Protein AF-A0A9P0QG83-F1 (afdb_monomer_lite)

Structure (mmCIF, N/CA/C/O backbone):
data_AF-A0A9P0QG83-F1
#
_entry.id   AF-A0A9P0QG83-F1
#
loop_
_atom_site.group_PDB
_atom_site.id
_atom_site.type_symbol
_atom_site.label_atom_id
_atom_site.label_alt_id
_atom_site.label_comp_id
_atom_site.label_asym_id
_atom_site.label_entity_id
_atom_site.label_seq_id
_atom_site.pdbx_PDB_ins_code
_atom_site.Cartn_x
_atom_site.Cartn_y
_atom_site.Cartn_z
_atom_site.occupancy
_atom_site.B_iso_or_equiv
_atom_site.auth_seq_id
_atom_site.auth_comp_id
_atom_site.auth_asym_id
_atom_site.auth_atom_id
_atom_site.pdbx_PDB_model_num
ATOM 1 N N . MET A 1 1 ? 31.029 -20.831 -29.870 1.00 46.59 1 MET A N 1
ATOM 2 C CA . MET A 1 1 ? 31.070 -19.440 -29.381 1.00 46.59 1 MET A CA 1
ATOM 3 C C . MET A 1 1 ? 29.715 -18.830 -29.663 1.00 46.59 1 MET A C 1
ATOM 5 O O . MET A 1 1 ? 29.323 -18.735 -30.817 1.00 46.59 1 MET A O 1
ATOM 9 N N . ASP A 1 2 ? 28.981 -18.590 -28.587 1.00 67.81 2 ASP A N 1
ATOM 10 C CA . ASP A 1 2 ? 27.606 -18.099 -28.518 1.00 67.81 2 ASP A CA 1
ATOM 11 C C . ASP A 1 2 ? 27.626 -16.562 -28.553 1.00 67.81 2 ASP A C 1
ATOM 13 O O . ASP A 1 2 ? 28.415 -15.982 -27.810 1.00 67.81 2 ASP A O 1
ATOM 17 N N . LEU A 1 3 ? 26.836 -15.902 -29.413 1.00 47.91 3 LEU A N 1
ATOM 18 C CA . LEU A 1 3 ? 26.779 -14.425 -29.457 1.00 47.91 3 LEU A CA 1
ATOM 19 C C . LEU A 1 3 ? 25.488 -13.805 -30.037 1.00 47.91 3 LEU A C 1
ATOM 21 O O . LEU A 1 3 ? 25.441 -12.594 -30.205 1.00 47.91 3 LEU A O 1
ATOM 25 N N . ALA A 1 4 ? 24.423 -14.571 -30.303 1.00 55.62 4 ALA A N 1
ATOM 26 C CA . ALA A 1 4 ? 23.166 -14.013 -30.845 1.00 55.62 4 ALA A CA 1
ATOM 27 C C . ALA A 1 4 ? 21.965 -14.086 -29.875 1.00 55.62 4 ALA A C 1
ATOM 29 O O . ALA A 1 4 ? 20.956 -13.411 -30.077 1.00 55.62 4 ALA A O 1
ATOM 30 N N . GLY A 1 5 ? 22.052 -14.883 -28.801 1.00 53.50 5 GLY A N 1
ATOM 31 C CA . GLY A 1 5 ? 20.964 -15.043 -27.824 1.00 53.50 5 GLY A CA 1
ATOM 32 C C . GLY A 1 5 ? 20.928 -13.981 -26.716 1.00 53.50 5 GLY A C 1
ATOM 33 O O . GLY A 1 5 ? 19.861 -13.679 -26.175 1.00 53.50 5 GLY A O 1
ATOM 34 N N . SER A 1 6 ? 22.073 -13.378 -26.385 1.00 55.97 6 SER A N 1
ATOM 35 C CA . SER A 1 6 ? 22.214 -12.487 -25.219 1.00 55.97 6 SER A CA 1
ATOM 36 C C . SER A 1 6 ? 21.556 -11.113 -25.391 1.00 55.97 6 SER A C 1
ATOM 38 O O . SER A 1 6 ? 21.166 -10.488 -24.400 1.00 55.97 6 SER A O 1
ATOM 40 N N . GLU A 1 7 ? 21.368 -10.648 -26.628 1.00 54.41 7 GLU A N 1
ATOM 41 C CA . GLU A 1 7 ? 20.787 -9.328 -26.908 1.00 54.41 7 GLU A CA 1
ATOM 42 C C . GLU A 1 7 ? 19.266 -9.305 -26.699 1.00 54.41 7 GLU A C 1
ATOM 44 O O . GLU A 1 7 ? 18.741 -8.421 -26.015 1.00 54.41 7 GLU A O 1
ATOM 49 N N . ARG A 1 8 ? 18.546 -10.338 -27.170 1.00 54.47 8 ARG A N 1
ATOM 50 C CA . ARG A 1 8 ? 17.095 -10.471 -26.927 1.00 54.47 8 ARG A CA 1
ATOM 51 C C . ARG A 1 8 ? 16.782 -10.670 -25.450 1.00 54.47 8 ARG A C 1
ATOM 53 O O . ARG A 1 8 ? 15.801 -10.109 -24.966 1.00 54.47 8 ARG A O 1
ATOM 60 N N . VAL A 1 9 ? 17.605 -11.421 -24.715 1.00 53.00 9 VAL A N 1
ATOM 61 C CA . VAL A 1 9 ? 17.408 -11.616 -23.270 1.00 53.00 9 VAL A CA 1
ATOM 62 C C . VAL A 1 9 ? 17.644 -10.315 -22.505 1.00 53.00 9 VAL A C 1
ATOM 64 O O . VAL A 1 9 ? 16.869 -10.017 -21.603 1.00 53.00 9 VAL A O 1
ATOM 67 N N . SER A 1 10 ? 18.641 -9.511 -22.879 1.00 55.84 10 SER A N 1
ATOM 68 C CA . SER A 1 10 ? 18.919 -8.221 -22.230 1.00 55.84 10 SER A CA 1
ATOM 69 C C . SER A 1 10 ? 17.801 -7.196 -22.460 1.00 55.84 10 SER A C 1
ATOM 71 O O . SER A 1 10 ? 17.335 -6.584 -21.502 1.00 55.84 10 SER A O 1
ATOM 73 N N . LEU A 1 11 ? 17.286 -7.080 -23.691 1.00 56.88 11 LEU A N 1
ATOM 74 C CA . LEU A 1 11 ? 16.142 -6.213 -24.021 1.00 56.88 11 LEU A CA 1
ATOM 75 C C . LEU A 1 11 ? 14.843 -6.668 -23.339 1.00 56.88 11 LEU A C 1
ATOM 77 O O . LEU A 1 11 ? 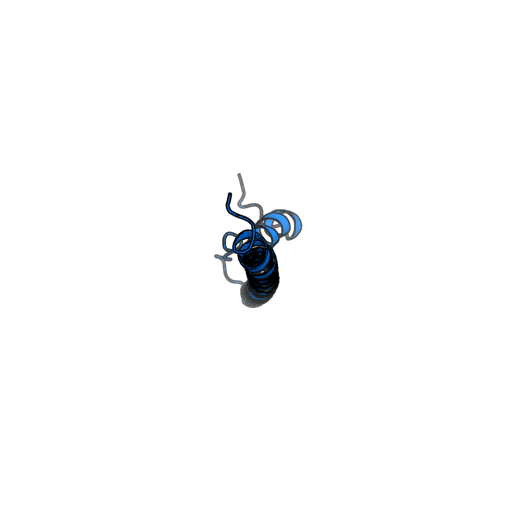14.110 -5.852 -22.780 1.00 56.88 11 LEU A O 1
ATOM 81 N N . THR A 1 12 ? 14.572 -7.977 -23.331 1.00 59.25 12 THR A N 1
ATOM 82 C CA . THR A 1 12 ? 13.356 -8.533 -22.709 1.00 59.25 12 T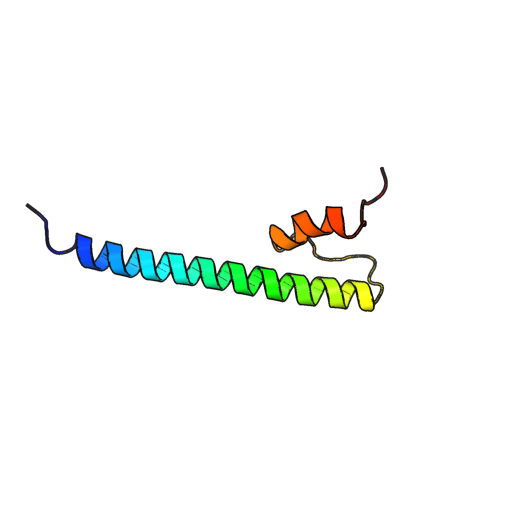HR A CA 1
ATOM 83 C C . THR A 1 12 ? 13.433 -8.489 -21.180 1.00 59.25 12 THR A C 1
ATOM 85 O O . THR A 1 12 ? 12.427 -8.215 -20.530 1.00 59.25 12 THR A O 1
ATOM 88 N N . LYS A 1 13 ? 14.616 -8.690 -20.579 1.00 60.47 13 LYS A N 1
ATOM 89 C CA . LYS A 1 13 ? 14.838 -8.489 -19.137 1.00 60.47 13 LYS A CA 1
ATOM 90 C C . LYS A 1 13 ? 14.679 -7.025 -18.753 1.00 60.47 13 LYS A C 1
ATOM 92 O O . LYS A 1 13 ? 13.991 -6.765 -17.779 1.00 60.47 13 LYS A O 1
ATOM 97 N N . ALA A 1 14 ? 15.229 -6.087 -19.526 1.00 60.25 14 ALA A N 1
ATOM 98 C CA . ALA A 1 14 ? 15.067 -4.655 -19.274 1.00 60.25 14 ALA A CA 1
ATOM 99 C C . ALA A 1 14 ? 13.597 -4.208 -19.383 1.00 60.25 14 ALA A C 1
ATOM 101 O O . ALA A 1 14 ? 13.120 -3.443 -18.546 1.00 60.25 14 ALA A O 1
ATOM 102 N N . ALA A 1 15 ? 12.847 -4.726 -20.362 1.00 64.12 15 ALA A N 1
ATOM 103 C CA . ALA A 1 15 ? 11.404 -4.503 -20.460 1.00 64.12 15 ALA A CA 1
ATOM 104 C C . ALA A 1 15 ? 10.640 -5.150 -19.291 1.00 64.12 15 ALA A C 1
ATOM 106 O O . ALA A 1 15 ? 9.755 -4.526 -18.716 1.00 64.12 15 ALA A O 1
ATOM 107 N N . GLY A 1 16 ? 11.005 -6.371 -18.891 1.00 71.50 16 GLY A N 1
ATOM 108 C CA . GLY A 1 16 ? 10.416 -7.063 -17.743 1.00 71.50 16 GLY A CA 1
ATOM 109 C C . GLY A 1 16 ? 10.718 -6.388 -16.401 1.00 71.50 16 GLY A C 1
ATOM 110 O O . GLY A 1 16 ? 9.843 -6.329 -15.543 1.00 71.50 16 GLY A O 1
ATOM 111 N N . GLU A 1 17 ? 11.921 -5.844 -16.224 1.00 73.00 17 GLU A N 1
ATOM 112 C CA . GLU A 1 17 ? 12.315 -5.041 -15.062 1.00 73.00 17 GLU A CA 1
ATOM 113 C C . GLU A 1 17 ? 11.535 -3.729 -15.023 1.00 73.00 17 GLU A C 1
ATOM 115 O O . GLU A 1 17 ? 10.926 -3.437 -14.001 1.00 73.00 17 GLU A O 1
ATOM 120 N N . ARG A 1 18 ? 11.432 -3.004 -16.146 1.00 74.12 18 ARG A N 1
ATOM 121 C CA . ARG A 1 18 ? 10.600 -1.790 -16.239 1.00 74.12 18 ARG A CA 1
ATOM 122 C C . ARG A 1 18 ? 9.119 -2.065 -15.994 1.00 74.12 18 ARG A C 1
ATOM 124 O O . ARG A 1 18 ? 8.448 -1.265 -15.353 1.00 74.12 18 ARG A O 1
ATOM 131 N N . LEU A 1 19 ? 8.593 -3.194 -16.470 1.00 75.38 19 LEU A N 1
ATOM 132 C CA . LEU A 1 19 ? 7.213 -3.602 -16.194 1.00 75.38 19 LEU A CA 1
ATOM 133 C C . LEU A 1 19 ? 7.015 -3.955 -14.716 1.00 75.38 19 LEU A C 1
ATOM 135 O O . LEU A 1 19 ? 6.011 -3.559 -14.132 1.00 75.38 19 LEU A O 1
ATOM 139 N N . LYS A 1 20 ? 7.968 -4.657 -14.089 1.00 76.06 20 LYS A N 1
ATOM 140 C CA . LYS A 1 20 ? 7.949 -4.936 -12.642 1.00 76.06 20 LYS A CA 1
ATOM 141 C C . LYS A 1 20 ? 8.061 -3.658 -11.818 1.00 76.06 20 LYS A C 1
ATOM 143 O O . LYS A 1 20 ? 7.374 -3.524 -10.811 1.00 76.06 20 LYS A O 1
ATOM 148 N N . GLU A 1 21 ? 8.899 -2.723 -12.243 1.00 77.19 21 GLU A N 1
ATOM 149 C CA . GLU A 1 21 ? 9.054 -1.413 -11.624 1.00 77.19 21 GLU A CA 1
ATOM 150 C C . GLU A 1 21 ? 7.757 -0.608 -11.740 1.00 77.19 21 GLU A C 1
ATOM 152 O O . GLU A 1 21 ? 7.208 -0.201 -10.721 1.00 77.19 21 GLU A O 1
ATOM 157 N N . GLY A 1 22 ? 7.191 -0.487 -12.943 1.00 78.31 22 GLY A N 1
ATOM 158 C CA . GLY A 1 22 ? 5.905 0.172 -13.172 1.00 78.31 22 GLY A CA 1
ATOM 159 C C . GLY A 1 22 ? 4.758 -0.476 -12.392 1.00 78.31 22 GLY A C 1
ATOM 160 O O . GLY A 1 22 ? 3.940 0.222 -11.797 1.00 78.31 22 GLY A O 1
ATOM 161 N N . ALA A 1 23 ? 4.725 -1.809 -12.312 1.00 79.00 23 ALA A N 1
ATOM 162 C CA . ALA A 1 23 ? 3.758 -2.538 -11.496 1.00 79.00 23 ALA A CA 1
ATOM 163 C C . ALA A 1 23 ? 3.938 -2.251 -9.998 1.00 79.00 23 ALA A C 1
ATOM 165 O O . ALA A 1 23 ? 2.950 -2.053 -9.295 1.00 79.00 23 ALA A O 1
ATOM 166 N N . ASN A 1 24 ? 5.176 -2.174 -9.504 1.00 78.44 24 ASN A N 1
ATOM 167 C CA . ASN A 1 24 ? 5.466 -1.814 -8.116 1.00 78.44 24 ASN A CA 1
ATOM 168 C C . ASN A 1 24 ? 5.119 -0.350 -7.810 1.00 78.44 24 ASN A C 1
ATOM 170 O O . ASN A 1 24 ? 4.589 -0.074 -6.732 1.00 78.44 24 ASN A O 1
ATOM 174 N N . ILE A 1 25 ? 5.355 0.570 -8.750 1.00 81.50 25 ILE A N 1
ATOM 175 C CA . ILE A 1 25 ? 4.952 1.979 -8.650 1.00 81.50 25 ILE A CA 1
ATOM 176 C C . ILE A 1 25 ? 3.428 2.062 -8.560 1.00 81.50 25 ILE A C 1
ATOM 178 O O . ILE A 1 25 ? 2.904 2.568 -7.568 1.00 81.50 25 ILE A O 1
ATOM 182 N N . ASN A 1 26 ? 2.711 1.477 -9.519 1.00 82.25 26 ASN A N 1
ATOM 183 C CA . ASN A 1 26 ? 1.249 1.476 -9.530 1.00 82.25 26 ASN A CA 1
ATOM 184 C C . ASN A 1 26 ? 0.673 0.805 -8.281 1.00 82.25 26 ASN A C 1
ATOM 186 O O . ASN A 1 26 ? -0.221 1.356 -7.649 1.00 82.25 26 ASN A O 1
ATOM 190 N N . LYS A 1 27 ? 1.244 -0.326 -7.851 1.00 82.12 27 LYS A N 1
ATOM 191 C CA . LYS A 1 27 ? 0.861 -0.989 -6.602 1.00 82.12 27 LYS A CA 1
ATOM 192 C C . LYS A 1 27 ? 1.042 -0.057 -5.407 1.00 82.12 27 LYS A C 1
ATOM 194 O O . LYS A 1 27 ? 0.140 0.054 -4.586 1.00 82.12 27 LYS A O 1
ATOM 199 N N . SER A 1 28 ? 2.177 0.633 -5.303 1.00 80.56 28 SER A N 1
ATOM 200 C CA . SER A 1 28 ? 2.428 1.554 -4.193 1.00 80.56 28 SER A CA 1
ATOM 201 C C . SER A 1 28 ? 1.437 2.724 -4.155 1.00 80.56 28 SER A C 1
ATOM 203 O O . SER A 1 28 ? 0.974 3.078 -3.071 1.00 80.56 28 SER A O 1
ATOM 205 N N . LEU A 1 29 ? 1.044 3.249 -5.321 1.00 85.25 29 LEU A N 1
ATOM 206 C CA . LEU A 1 29 ? 0.040 4.306 -5.462 1.00 85.25 29 LEU A CA 1
ATOM 207 C C . LEU A 1 29 ? -1.376 3.808 -5.131 1.00 85.25 29 LEU A C 1
ATOM 209 O O . LEU A 1 29 ? -2.111 4.481 -4.412 1.00 85.25 29 LEU A O 1
ATOM 213 N N . SER A 1 30 ? -1.756 2.610 -5.586 1.00 86.06 30 SER A N 1
ATOM 214 C CA . SER A 1 30 ? -3.054 2.006 -5.256 1.00 86.06 30 SER A CA 1
ATOM 215 C C . SER A 1 30 ? -3.184 1.696 -3.764 1.00 86.06 30 SER A C 1
ATOM 217 O O . SER A 1 30 ? -4.227 1.962 -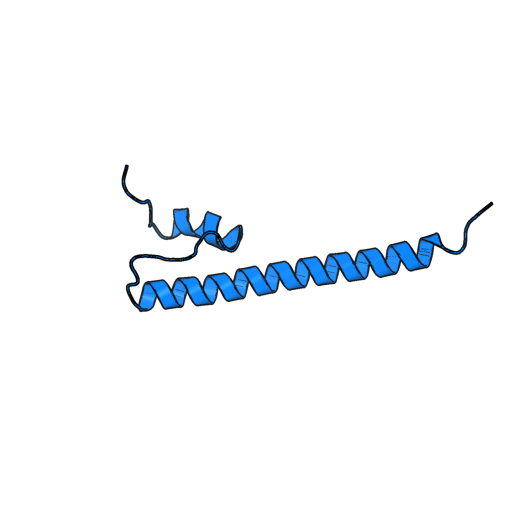3.169 1.00 86.06 30 SER A O 1
ATOM 219 N N . VAL A 1 31 ? -2.122 1.175 -3.135 1.00 84.56 31 VAL A N 1
ATOM 220 C CA . VAL A 1 31 ? -2.101 0.930 -1.684 1.00 84.56 31 VAL A CA 1
ATOM 221 C C . VAL A 1 31 ? -2.212 2.253 -0.923 1.00 84.56 31 VAL A C 1
ATOM 223 O O . VAL A 1 31 ? -2.965 2.320 0.043 1.00 84.56 31 VAL A O 1
ATOM 226 N N . LEU A 1 32 ? -1.552 3.324 -1.379 1.00 83.94 32 LEU A N 1
ATOM 227 C CA . LEU A 1 32 ? -1.705 4.654 -0.784 1.00 83.94 32 LEU A CA 1
ATOM 228 C C . LEU A 1 32 ? -3.154 5.161 -0.864 1.00 83.94 32 LEU A C 1
ATOM 230 O O . LEU A 1 32 ? -3.690 5.620 0.142 1.00 83.94 32 LEU A O 1
ATOM 234 N N . GLY A 1 33 ? -3.811 5.027 -2.019 1.00 86.56 33 GLY A N 1
ATOM 235 C CA . GLY A 1 33 ? -5.226 5.384 -2.173 1.00 86.56 33 GLY A CA 1
ATOM 236 C C . GLY A 1 33 ? -6.140 4.605 -1.220 1.00 86.56 33 GLY A C 1
ATOM 237 O O . GLY A 1 33 ? -7.012 5.191 -0.578 1.00 86.56 33 GLY A O 1
ATOM 238 N N . ASN A 1 34 ? -5.894 3.301 -1.053 1.00 85.12 34 ASN A N 1
ATOM 239 C CA . ASN A 1 34 ? -6.617 2.478 -0.081 1.00 85.12 34 ASN A CA 1
ATOM 240 C C . ASN A 1 34 ? -6.364 2.921 1.363 1.00 85.12 34 ASN A C 1
ATOM 242 O O . ASN A 1 34 ? -7.315 3.020 2.132 1.00 85.12 34 ASN A O 1
ATOM 246 N N . VAL A 1 35 ? -5.117 3.223 1.723 1.00 83.75 35 VAL A N 1
ATOM 247 C CA . VAL A 1 35 ? -4.740 3.718 3.055 1.00 83.75 35 VAL A CA 1
ATOM 248 C C . VAL A 1 35 ? -5.440 5.041 3.373 1.00 83.75 35 VAL A C 1
ATOM 250 O O . VAL A 1 35 ? -6.016 5.174 4.448 1.00 83.75 35 VAL A O 1
ATOM 253 N N . ILE A 1 36 ? -5.453 5.997 2.438 1.00 84.56 36 ILE A N 1
ATOM 254 C CA . ILE A 1 36 ? -6.153 7.282 2.605 1.00 84.56 36 ILE A CA 1
ATOM 255 C C . ILE A 1 36 ? -7.655 7.053 2.789 1.00 84.56 36 ILE A C 1
ATOM 257 O O . ILE A 1 36 ? -8.272 7.669 3.655 1.00 84.56 36 ILE A O 1
ATOM 261 N N . ARG A 1 37 ? -8.247 6.134 2.018 1.00 86.50 37 ARG A N 1
ATOM 262 C CA . ARG A 1 37 ? -9.665 5.791 2.164 1.00 86.50 37 ARG A CA 1
ATOM 263 C C . ARG A 1 37 ? -9.964 5.160 3.523 1.00 86.50 37 ARG A C 1
ATOM 265 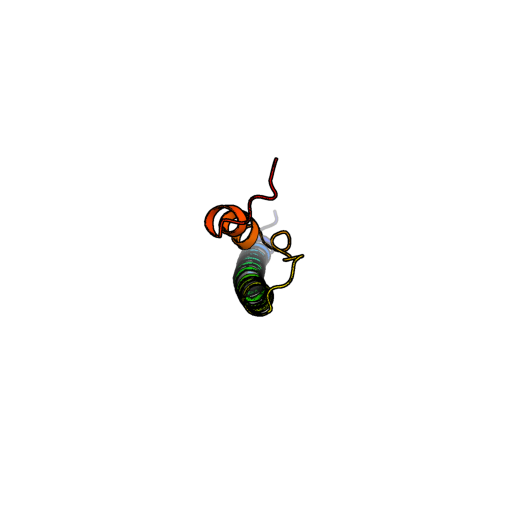O O . ARG A 1 37 ? -10.913 5.571 4.174 1.00 86.50 37 ARG A O 1
ATOM 272 N N . GLN A 1 38 ? -9.138 4.216 3.976 1.00 85.75 38 GLN A N 1
ATOM 273 C CA . GLN A 1 38 ? -9.270 3.586 5.295 1.00 85.75 38 GLN A CA 1
ATOM 274 C C . GLN A 1 38 ? -9.119 4.604 6.437 1.00 85.75 38 GLN A C 1
ATOM 276 O O . GLN A 1 38 ? -9.880 4.542 7.399 1.00 85.75 38 GLN A O 1
ATOM 281 N N . LEU A 1 39 ? -8.196 5.564 6.303 1.00 83.31 39 LEU A N 1
ATOM 282 C CA . LEU A 1 39 ? -8.044 6.691 7.228 1.00 83.31 39 LEU A CA 1
ATOM 283 C C . LEU A 1 39 ? -9.288 7.584 7.245 1.00 83.31 39 LEU A C 1
ATOM 285 O O . LEU A 1 39 ? -9.784 7.922 8.314 1.00 83.31 39 LEU A O 1
ATOM 289 N N . SER A 1 40 ? -9.818 7.932 6.070 1.00 85.06 40 SER A N 1
ATOM 290 C CA . SER A 1 40 ? -11.036 8.741 5.953 1.00 85.06 40 SER A CA 1
ATOM 291 C C . SER A 1 40 ? -12.274 8.029 6.505 1.00 85.06 40 SER A C 1
ATOM 293 O O . SER A 1 40 ? -13.192 8.691 6.975 1.00 85.06 40 SER A O 1
ATOM 295 N N . GLU A 1 41 ? -12.311 6.697 6.435 1.00 86.75 41 GLU A N 1
ATOM 296 C CA . GLU A 1 41 ? -13.359 5.853 7.019 1.00 86.75 41 GLU A CA 1
ATOM 297 C C . GLU A 1 41 ? -13.164 5.626 8.533 1.00 86.75 41 GLU A C 1
ATOM 299 O O . GLU A 1 41 ? -14.008 4.991 9.159 1.00 86.75 41 GLU A O 1
ATOM 304 N N . GLY A 1 42 ? -12.067 6.114 9.129 1.00 82.62 42 GLY A N 1
ATOM 305 C CA . GLY A 1 42 ? -11.771 5.940 10.554 1.00 82.62 42 GLY A CA 1
ATOM 306 C C . GLY A 1 42 ? -11.502 4.487 10.955 1.00 82.62 42 GLY A C 1
ATOM 307 O O . GLY A 1 42 ? -11.768 4.100 12.091 1.00 82.62 42 GLY A O 1
ATOM 308 N N . LYS A 1 43 ? -11.014 3.653 10.027 1.00 80.69 43 LYS A N 1
ATOM 309 C CA . LYS A 1 43 ? -10.710 2.247 10.317 1.00 80.69 43 LYS A CA 1
ATOM 310 C C . LYS A 1 43 ? -9.547 2.135 11.296 1.00 80.69 43 LYS A C 1
ATOM 312 O O . LYS A 1 43 ? -8.486 2.706 11.076 1.00 80.69 43 LYS A O 1
ATOM 317 N N . GLU A 1 44 ? -9.735 1.312 12.323 1.00 73.56 44 GLU A N 1
ATOM 318 C CA . GLU A 1 44 ? -8.716 1.042 13.344 1.00 73.56 44 GLU A CA 1
ATOM 319 C C . GLU A 1 44 ? -7.510 0.269 12.776 1.00 73.56 44 GLU A C 1
ATOM 321 O O . GLU A 1 44 ? -6.371 0.481 13.185 1.00 73.56 44 GLU A O 1
ATOM 326 N N . PHE A 1 45 ? -7.743 -0.589 11.773 1.00 78.00 45 PHE A N 1
ATOM 327 C CA . PHE A 1 45 ? -6.691 -1.337 11.087 1.00 78.00 45 PHE A CA 1
ATOM 328 C C . PHE A 1 45 ? -6.474 -0.832 9.659 1.00 78.00 45 PHE A C 1
ATOM 330 O O . PHE A 1 45 ? -7.350 -0.953 8.797 1.00 78.00 45 PHE A O 1
ATOM 337 N N . ILE A 1 46 ? -5.273 -0.314 9.399 1.00 80.44 46 ILE A N 1
ATOM 338 C CA . ILE A 1 46 ? -4.871 0.229 8.100 1.00 80.44 46 ILE A CA 1
ATOM 339 C C . ILE A 1 46 ? -3.675 -0.567 7.568 1.00 80.44 46 ILE A C 1
ATOM 341 O O . ILE A 1 46 ? -2.662 -0.753 8.251 1.00 80.44 46 ILE A O 1
ATOM 345 N N . SER A 1 47 ? -3.777 -1.042 6.325 1.00 75.56 47 SER A N 1
ATOM 346 C CA . SER A 1 47 ? -2.814 -1.976 5.725 1.00 75.56 47 SER A CA 1
ATOM 347 C C . SER A 1 47 ? -1.563 -1.278 5.179 1.00 75.56 47 SER A C 1
ATOM 349 O O . SER A 1 47 ? -1.233 -1.359 3.998 1.00 75.56 47 SER A O 1
ATOM 351 N N . TYR A 1 48 ? -0.791 -0.628 6.048 1.00 76.81 48 TYR A N 1
ATOM 352 C CA . TYR A 1 48 ? 0.461 0.033 5.659 1.00 76.81 48 TYR A CA 1
ATOM 353 C C . TYR A 1 48 ? 1.558 -0.931 5.177 1.00 76.81 48 TYR A C 1
ATOM 355 O O . TYR A 1 48 ? 2.538 -0.497 4.570 1.00 76.81 48 TYR A O 1
ATOM 363 N N . ARG A 1 49 ? 1.420 -2.237 5.443 1.00 73.88 49 ARG A N 1
ATOM 364 C CA . ARG A 1 49 ? 2.441 -3.263 5.164 1.00 73.88 49 ARG A CA 1
ATOM 365 C C . ARG A 1 49 ? 2.498 -3.717 3.702 1.00 73.88 49 ARG A C 1
A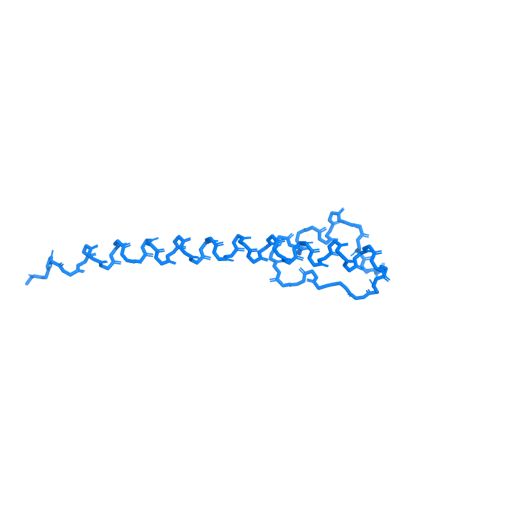TOM 367 O O . ARG A 1 49 ? 3.497 -4.323 3.322 1.00 73.88 49 ARG A O 1
ATOM 374 N N . ASP A 1 50 ? 1.488 -3.402 2.893 1.00 74.00 50 ASP A N 1
ATOM 375 C CA . ASP A 1 50 ? 1.376 -3.897 1.511 1.00 74.00 50 ASP A CA 1
ATOM 376 C C . ASP A 1 50 ? 2.370 -3.248 0.532 1.00 74.00 50 ASP A C 1
ATOM 378 O O . ASP A 1 50 ? 2.627 -3.783 -0.554 1.00 74.00 50 ASP A O 1
ATOM 382 N N . SER A 1 51 ? 2.966 -2.114 0.913 1.00 76.56 51 SER A N 1
ATOM 383 C CA . SER A 1 51 ? 3.999 -1.425 0.144 1.00 76.56 51 SER A CA 1
ATOM 384 C C . SER A 1 51 ? 5.072 -0.815 1.048 1.00 76.56 51 SER A C 1
ATOM 386 O O . SER A 1 51 ? 4.799 -0.331 2.146 1.00 76.56 51 SER A O 1
ATOM 388 N N . LYS A 1 52 ? 6.319 -0.777 0.556 1.00 76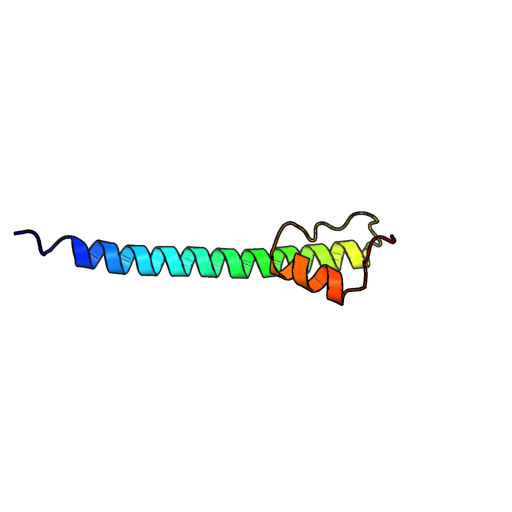.00 52 LYS A N 1
ATOM 389 C CA . LYS A 1 52 ? 7.415 -0.048 1.220 1.00 76.00 52 LYS A CA 1
ATOM 390 C C . LYS A 1 52 ? 7.072 1.435 1.393 1.00 76.00 52 LYS A C 1
ATOM 392 O O . LYS A 1 52 ? 7.389 2.009 2.426 1.00 76.00 52 LYS A O 1
ATOM 397 N N . LEU A 1 53 ? 6.389 2.025 0.409 1.00 76.25 53 LEU A N 1
ATOM 398 C CA . LEU A 1 53 ? 5.994 3.433 0.423 1.00 76.25 53 LEU A CA 1
ATOM 399 C C . LEU A 1 53 ? 4.969 3.711 1.527 1.00 76.25 53 LEU A C 1
ATOM 401 O O . LEU A 1 53 ? 5.149 4.634 2.312 1.00 76.25 53 LEU A O 1
ATOM 405 N N . THR A 1 54 ? 3.942 2.871 1.663 1.00 75.75 54 THR A N 1
ATOM 406 C CA . THR A 1 54 ? 2.938 3.027 2.728 1.00 75.75 54 THR A CA 1
ATOM 407 C C . THR A 1 54 ? 3.496 2.722 4.113 1.00 75.75 54 THR A C 1
ATOM 409 O O . THR A 1 54 ? 3.039 3.301 5.089 1.00 75.75 54 THR A O 1
ATOM 412 N N . ARG A 1 55 ? 4.531 1.884 4.204 1.00 76.12 55 ARG A N 1
ATOM 413 C CA . ARG A 1 55 ? 5.250 1.583 5.447 1.00 76.12 55 ARG A CA 1
ATOM 414 C C . ARG A 1 55 ? 6.214 2.695 5.882 1.00 76.12 55 ARG A C 1
ATOM 416 O O . ARG A 1 55 ? 6.469 2.843 7.070 1.00 76.12 55 ARG A O 1
ATOM 423 N N . LEU A 1 56 ? 6.747 3.475 4.942 1.00 77.38 56 LEU A N 1
ATOM 424 C CA . LEU A 1 56 ? 7.453 4.724 5.253 1.00 77.38 56 LEU A CA 1
ATOM 425 C C . LEU A 1 56 ? 6.454 5.812 5.656 1.00 77.38 56 LEU A C 1
ATOM 427 O O . LEU A 1 56 ? 6.641 6.494 6.660 1.00 77.38 56 LEU A O 1
ATOM 431 N N . LEU A 1 57 ? 5.347 5.921 4.917 1.00 73.06 57 LEU A N 1
ATOM 432 C CA . LEU A 1 57 ? 4.293 6.882 5.222 1.00 73.06 57 LEU A CA 1
ATOM 433 C C . LEU A 1 57 ? 3.570 6.587 6.534 1.00 73.06 57 LEU A C 1
ATOM 435 O O . LEU A 1 57 ? 3.103 7.532 7.147 1.00 73.06 57 LEU A O 1
ATOM 439 N N . SER A 1 58 ? 3.505 5.344 7.018 1.00 71.69 58 SER A N 1
ATOM 440 C CA . SER A 1 58 ? 2.892 5.058 8.323 1.00 71.69 58 SER A CA 1
ATOM 441 C C . SER A 1 58 ? 3.586 5.796 9.470 1.00 71.69 58 SER A C 1
ATOM 443 O O . SER A 1 58 ? 2.925 6.191 10.422 1.00 71.69 58 SER A O 1
ATOM 445 N N . GLN A 1 59 ? 4.902 6.025 9.362 1.00 66.00 59 GLN A N 1
ATOM 446 C CA . GLN A 1 59 ? 5.647 6.847 10.321 1.00 66.00 59 GLN A CA 1
ATOM 447 C C . GLN A 1 59 ? 5.317 8.339 10.162 1.00 66.00 59 GLN A C 1
ATOM 449 O O . GLN A 1 59 ? 5.161 9.039 11.156 1.00 66.00 59 GLN A O 1
ATOM 454 N N . ALA A 1 60 ? 5.170 8.821 8.923 1.00 69.31 60 ALA A N 1
ATOM 455 C CA . ALA A 1 60 ? 4.850 10.222 8.628 1.00 69.31 60 ALA A CA 1
ATOM 456 C C . ALA A 1 60 ? 3.381 10.592 8.916 1.00 69.31 60 ALA A C 1
ATOM 458 O O . ALA A 1 60 ? 3.085 11.733 9.252 1.00 69.31 60 ALA A O 1
ATOM 459 N N . LEU A 1 61 ? 2.462 9.630 8.805 1.00 67.12 61 LEU A N 1
ATOM 460 C CA . LEU A 1 61 ? 1.024 9.784 9.047 1.00 67.12 61 LEU A CA 1
ATOM 461 C C . LEU A 1 61 ? 0.663 9.705 10.541 1.00 67.12 61 LEU A C 1
ATOM 463 O O . LEU A 1 61 ? -0.515 9.698 10.882 1.00 67.12 61 LEU A O 1
ATOM 467 N N . GLY A 1 62 ? 1.657 9.648 11.435 1.00 61.59 62 GLY A N 1
ATOM 468 C CA . GLY A 1 62 ? 1.454 9.776 12.880 1.00 61.59 62 GLY A CA 1
ATOM 469 C C . GLY A 1 62 ? 0.812 8.564 13.558 1.00 61.59 62 GLY A C 1
ATOM 470 O O . GLY A 1 62 ? 0.546 8.615 14.755 1.00 61.59 62 GLY A O 1
ATOM 471 N N . VAL A 1 63 ? 0.604 7.456 12.840 1.00 59.25 63 VAL A N 1
ATOM 472 C CA . VAL A 1 63 ? 0.050 6.217 13.404 1.00 59.25 63 VAL A CA 1
ATOM 473 C C . VAL A 1 63 ? 1.191 5.373 13.974 1.00 59.25 63 VAL A C 1
ATOM 475 O O . VAL A 1 63 ? 1.488 4.279 13.496 1.00 59.25 63 VAL A O 1
ATOM 478 N N . MET A 1 64 ? 1.893 5.900 14.980 1.00 49.03 64 MET A N 1
ATOM 479 C CA . MET A 1 64 ? 2.633 5.023 15.884 1.00 49.03 64 MET A CA 1
ATOM 480 C C . MET A 1 64 ? 1.589 4.268 16.714 1.00 49.03 64 MET A C 1
ATOM 482 O O . MET A 1 64 ? 0.861 4.912 17.470 1.00 49.03 64 MET A O 1
ATOM 486 N N . PRO A 1 65 ? 1.470 2.930 16.613 1.00 48.81 65 PRO A N 1
ATOM 487 C CA . PRO A 1 65 ? 0.882 2.195 17.715 1.00 48.81 65 PRO A CA 1
ATOM 488 C C . PRO A 1 65 ? 1.762 2.491 18.929 1.00 48.81 65 PRO A C 1
ATOM 490 O O . PRO A 1 65 ? 2.966 2.231 18.889 1.00 48.81 65 PRO A O 1
ATOM 493 N N . ASN A 1 66 ? 1.160 3.122 19.937 1.00 40.19 66 ASN A N 1
ATOM 494 C CA . ASN A 1 66 ? 1.753 3.350 21.247 1.00 40.19 66 ASN A CA 1
ATOM 495 C C . ASN A 1 66 ? 2.609 2.142 21.654 1.00 40.19 66 ASN A C 1
ATOM 497 O O . ASN A 1 66 ? 2.121 1.007 21.671 1.00 40.19 66 ASN A O 1
ATOM 501 N N . HIS A 1 67 ? 3.873 2.404 21.969 1.00 44.00 67 HIS A N 1
ATOM 502 C CA . HIS A 1 67 ? 4.499 1.727 23.089 1.00 44.00 67 HIS A CA 1
ATOM 503 C C . HIS A 1 67 ? 4.443 2.695 24.264 1.00 44.00 67 HIS A C 1
ATOM 505 O O . HIS A 1 67 ? 4.779 3.879 24.028 1.00 44.00 67 HIS A O 1
#

Sequence (67 aa):
MDLAGSERVSLTKAAGERLKEGANINKSLSVLGNVIRQLSEGKEFISYRDSKLTRLLSQALGVMPNH

InterPro domains:
  IPR001752 Kinesin motor domain [PF00225] (2-62)
  IPR001752 Kinesin motor domain [PS50067] (1-67)
  IPR027417 P-loop containing nucleoside triphosphate hydrolase [SSF52540] (2-62)
  IPR027640 Kinesin-like protein [PTHR47968] (2-62)
  IPR036961 Kinesin motor domain superfamily [G3DSA:3.40.850.10] (1-65)

Organism: Acanthoscelides obtectus (NCBI:txid200917)

Secondary structure (DSSP, 8-state):
---SSHHHHHHHHHHHHHHHHHHHHHHHHHHHHHHHHHHHTT-S---GGG-HHHHHHHHHTT-----

Radius of gyration: 18.84 Å; chains: 1; bounding box: 44×30×54 Å

Foldseek 3Di:
DDDDPVVVVVVVVVVVVVVVVVVLVVQLVVLVVQQVVCVVVVPPDRCLPSHPNSVVVCVVVVPDPDD

pLDDT: mean 71.14, std 12.53, range [40.19, 86.75]